Protein AF-A0AAW8PC93-F1 (afdb_monomer)

Structure (mmCIF, N/CA/C/O backbone):
data_AF-A0AAW8PC93-F1
#
_entry.id   AF-A0AAW8PC93-F1
#
loop_
_atom_site.group_PDB
_atom_site.id
_atom_site.type_symbol
_atom_site.label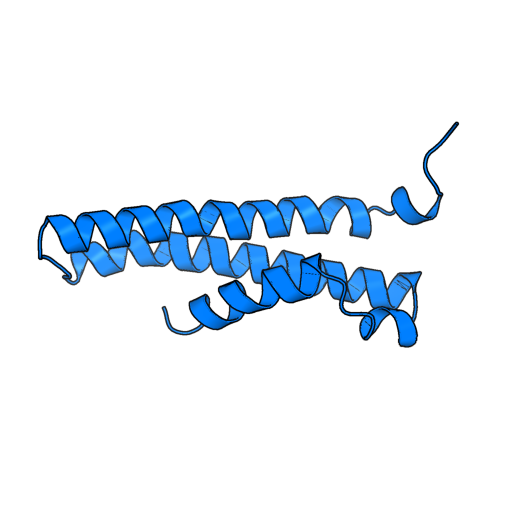_atom_id
_atom_site.label_alt_id
_atom_site.label_comp_id
_atom_site.label_asym_id
_atom_site.label_entity_id
_atom_site.label_seq_id
_atom_site.pdbx_PDB_ins_code
_atom_site.Cartn_x
_atom_site.Cartn_y
_atom_site.Cartn_z
_atom_site.occupancy
_atom_site.B_iso_or_equiv
_atom_site.auth_seq_id
_atom_site.auth_comp_id
_atom_site.auth_asym_id
_atom_site.auth_atom_id
_atom_site.pdbx_PDB_model_num
ATOM 1 N N . ARG A 1 1 ? 1.139 15.954 -30.357 1.00 49.88 1 ARG A N 1
ATOM 2 C CA . ARG A 1 1 ? 2.463 15.440 -29.939 1.00 49.88 1 ARG A CA 1
ATOM 3 C C . ARG A 1 1 ? 2.164 14.251 -29.056 1.00 49.88 1 ARG A C 1
ATOM 5 O O . ARG A 1 1 ? 1.527 14.463 -28.033 1.00 49.88 1 ARG A O 1
ATOM 12 N N . ASP A 1 2 ? 2.503 13.054 -29.513 1.00 60.22 2 ASP A N 1
ATOM 13 C CA . ASP A 1 2 ? 2.229 11.820 -28.779 1.00 60.22 2 ASP A CA 1
ATOM 14 C C . ASP A 1 2 ? 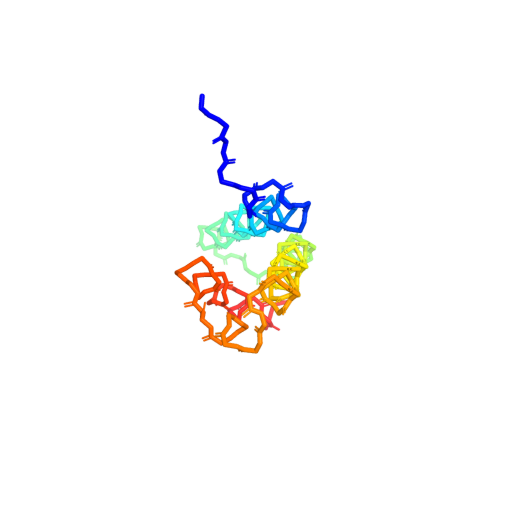3.058 11.746 -27.493 1.00 60.22 2 ASP A C 1
ATOM 16 O O . ASP A 1 2 ? 4.113 12.380 -27.380 1.00 60.22 2 ASP A O 1
ATOM 20 N N . LEU A 1 3 ? 2.541 11.011 -26.508 1.00 54.28 3 LEU A N 1
ATOM 21 C CA . LEU A 1 3 ? 3.257 10.701 -25.273 1.00 54.28 3 LEU A CA 1
ATOM 22 C C . LEU A 1 3 ? 4.540 9.922 -25.599 1.00 54.28 3 LEU A C 1
ATOM 24 O O . LEU A 1 3 ? 4.562 9.139 -26.549 1.00 54.28 3 LEU A O 1
ATOM 28 N N . ASN A 1 4 ? 5.588 10.133 -24.794 1.00 67.88 4 ASN A N 1
ATOM 29 C CA . ASN A 1 4 ? 6.848 9.383 -24.849 1.00 67.88 4 ASN A CA 1
ATOM 30 C C . ASN A 1 4 ? 6.551 7.867 -24.961 1.00 67.88 4 ASN A C 1
ATOM 32 O O . ASN A 1 4 ? 5.733 7.399 -24.172 1.00 67.88 4 ASN A O 1
ATOM 36 N N . PRO A 1 5 ? 7.162 7.110 -25.895 1.00 65.44 5 PRO A N 1
ATOM 37 C CA . PRO A 1 5 ? 6.892 5.680 -26.096 1.00 65.44 5 PRO A CA 1
ATOM 38 C C . PRO A 1 5 ? 6.903 4.829 -24.816 1.00 65.44 5 PRO A C 1
ATOM 40 O O . PRO A 1 5 ? 6.050 3.964 -24.660 1.00 65.44 5 PRO A O 1
ATOM 43 N N . VAL A 1 6 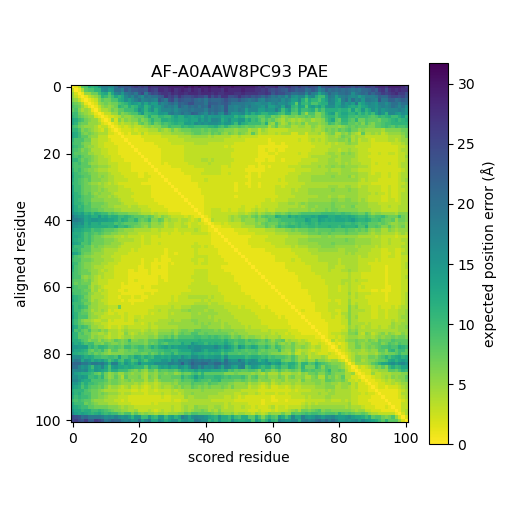? 7.782 5.151 -23.861 1.00 61.12 6 VAL A N 1
ATOM 44 C CA . VAL A 1 6 ? 7.842 4.525 -22.522 1.00 61.12 6 VAL A CA 1
ATOM 45 C C . VAL A 1 6 ? 6.524 4.645 -21.738 1.00 61.12 6 VAL A C 1
ATOM 47 O O . VAL A 1 6 ? 6.180 3.765 -20.958 1.00 61.12 6 VAL A O 1
ATOM 50 N N . LEU A 1 7 ? 5.760 5.722 -21.948 1.00 62.19 7 LEU A N 1
ATOM 51 C CA . LEU A 1 7 ? 4.495 5.992 -21.253 1.00 62.19 7 LEU A CA 1
ATOM 52 C C . LEU A 1 7 ? 3.294 5.233 -21.833 1.00 62.19 7 LEU A C 1
ATOM 54 O O . LEU A 1 7 ? 2.191 5.341 -21.302 1.00 62.19 7 LEU A O 1
ATOM 58 N N . GLN A 1 8 ? 3.490 4.507 -22.933 1.00 67.88 8 GLN A N 1
ATOM 59 C CA . GLN A 1 8 ? 2.441 3.728 -23.592 1.00 67.88 8 GLN A CA 1
ATOM 60 C C . GLN A 1 8 ? 2.507 2.240 -23.228 1.00 67.88 8 GLN A C 1
ATOM 62 O O . GLN A 1 8 ? 1.696 1.457 -23.723 1.00 67.88 8 GLN A O 1
ATOM 67 N N . ASP A 1 9 ? 3.453 1.847 -22.370 1.00 77.44 9 ASP A N 1
ATOM 68 C CA . ASP A 1 9 ? 3.570 0.467 -21.926 1.00 77.44 9 ASP A CA 1
ATOM 69 C C . ASP A 1 9 ? 2.389 0.056 -21.029 1.00 77.44 9 ASP A C 1
ATOM 71 O O . ASP A 1 9 ? 1.946 0.783 -20.134 1.00 77.44 9 ASP A O 1
ATOM 75 N N . VAL A 1 10 ? 1.871 -1.146 -21.276 1.00 74.56 10 VAL A N 1
ATOM 76 C CA . VAL A 1 10 ? 0.701 -1.693 -20.579 1.00 74.56 10 VAL A CA 1
ATOM 77 C C . VAL A 1 10 ? 0.986 -1.913 -19.088 1.00 74.56 10 VAL A C 1
ATOM 79 O O . VAL A 1 10 ? 0.109 -1.677 -18.258 1.00 74.56 10 VAL A O 1
ATOM 82 N N . GLY A 1 11 ? 2.206 -2.312 -18.722 1.00 71.19 11 GLY A N 1
ATOM 83 C CA . GLY A 1 11 ? 2.640 -2.450 -17.331 1.00 71.19 11 GLY A CA 1
ATOM 84 C C . GLY A 1 11 ? 2.671 -1.108 -16.599 1.00 71.19 11 GLY A C 1
ATOM 85 O O . GLY A 1 11 ? 2.188 -1.006 -15.465 1.00 71.19 11 GLY A O 1
ATOM 86 N N . LEU A 1 12 ? 3.124 -0.046 -17.274 1.00 75.94 12 LEU A N 1
ATOM 87 C CA . LEU A 1 12 ? 3.049 1.315 -16.741 1.00 75.94 12 LEU A CA 1
ATOM 88 C C . LEU A 1 12 ? 1.593 1.783 -16.562 1.00 75.94 12 LEU A C 1
ATOM 90 O O . LEU A 1 12 ? 1.285 2.489 -15.607 1.00 75.94 12 LEU A O 1
ATOM 94 N N . ALA A 1 13 ? 0.677 1.375 -17.439 1.00 81.25 13 ALA A N 1
ATOM 95 C CA . ALA A 1 13 ? -0.729 1.768 -17.355 1.00 81.25 13 ALA A CA 1
ATOM 96 C C . ALA A 1 13 ? -1.524 1.022 -16.262 1.00 81.25 13 ALA A C 1
ATOM 98 O O . ALA A 1 13 ? -2.491 1.568 -15.728 1.00 81.25 13 ALA A O 1
ATOM 99 N N . ILE A 1 14 ? -1.146 -0.218 -15.928 1.00 83.19 14 ILE A N 1
ATOM 100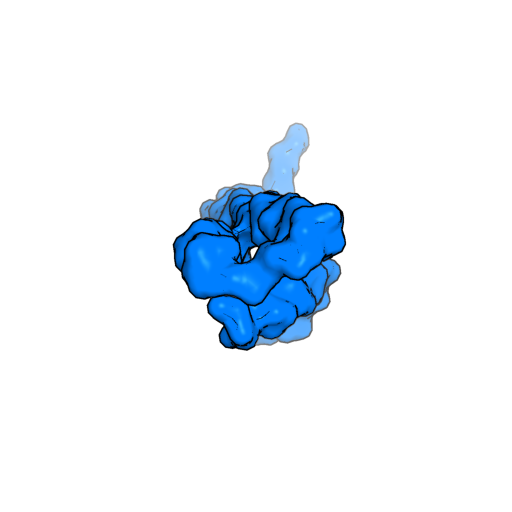 C CA . ILE A 1 14 ? -1.907 -1.090 -15.012 1.00 83.19 14 ILE A CA 1
ATOM 101 C C . ILE A 1 14 ? -1.533 -0.884 -13.541 1.00 83.19 14 ILE A C 1
ATOM 103 O O . ILE A 1 14 ? -2.413 -0.949 -12.676 1.00 83.19 14 ILE A O 1
ATOM 107 N N . HIS A 1 15 ? -0.258 -0.651 -13.221 1.00 86.75 15 HIS A N 1
ATOM 108 C CA . HIS A 1 15 ? 0.150 -0.533 -11.819 1.00 86.75 15 HIS A CA 1
ATOM 109 C C . HIS A 1 15 ? -0.445 0.696 -11.087 1.00 86.75 15 HIS A C 1
ATOM 111 O O . HIS A 1 15 ? -0.823 0.528 -9.924 1.00 86.75 15 HIS A O 1
ATOM 117 N N . PRO A 1 16 ? -0.653 1.890 -11.697 1.00 89.69 16 PRO A N 1
ATOM 118 C CA . PRO A 1 16 ? -1.198 3.040 -10.974 1.00 89.69 16 PRO A CA 1
ATOM 119 C C . PRO A 1 16 ? -2.651 2.835 -10.516 1.00 89.69 16 PRO A C 1
ATOM 121 O O . PRO A 1 16 ? -2.939 3.142 -9.358 1.00 89.69 16 PRO A O 1
ATOM 124 N N . PRO A 1 17 ? -3.571 2.266 -11.328 1.00 92.19 17 PRO A N 1
ATOM 125 C CA . PRO A 1 17 ? -4.890 1.864 -10.841 1.00 92.19 17 PRO A CA 1
ATOM 126 C C . PRO A 1 17 ? -4.847 0.877 -9.667 1.00 92.19 17 PRO A C 1
ATOM 128 O O . PRO A 1 17 ? -5.634 1.020 -8.733 1.00 92.19 17 PRO A O 1
ATOM 131 N N . LEU A 1 18 ? -3.928 -0.096 -9.674 1.00 92.94 18 LEU A N 1
ATOM 132 C CA . LEU A 1 18 ? -3.775 -1.049 -8.567 1.00 92.94 18 LEU A CA 1
ATOM 133 C C . LEU A 1 18 ? -3.313 -0.347 -7.285 1.00 92.94 18 LEU A C 1
ATOM 135 O O . LEU A 1 18 ? -3.914 -0.536 -6.228 1.00 92.94 18 LEU A O 1
ATOM 139 N N . LEU A 1 19 ? -2.300 0.518 -7.387 1.00 92.25 19 LEU A N 1
ATOM 140 C CA . LEU A 1 19 ? -1.837 1.330 -6.263 1.00 92.25 19 LEU A CA 1
ATOM 141 C C . LEU A 1 19 ? -2.956 2.229 -5.726 1.00 92.25 19 LEU A C 1
ATOM 143 O O . LEU A 1 19 ? -3.179 2.282 -4.519 1.00 92.25 19 LEU A O 1
ATOM 147 N N . TYR A 1 20 ? -3.710 2.883 -6.614 1.00 92.62 20 TYR A N 1
ATOM 148 C CA . TYR A 1 20 ? -4.842 3.730 -6.244 1.00 92.62 20 TYR A CA 1
ATOM 149 C C . TYR A 1 20 ? -5.923 2.958 -5.480 1.00 92.62 20 TYR A C 1
ATOM 151 O O . TYR A 1 20 ? -6.371 3.417 -4.429 1.00 92.62 20 TYR A O 1
ATOM 159 N N . LEU A 1 21 ? -6.306 1.769 -5.957 1.00 94.88 21 LEU A N 1
ATOM 160 C CA . LEU A 1 21 ? -7.256 0.901 -5.255 1.00 94.88 21 LEU A CA 1
ATOM 161 C C . LEU A 1 21 ? -6.742 0.496 -3.870 1.00 94.88 21 LEU A C 1
ATOM 163 O O . LEU A 1 21 ? -7.519 0.475 -2.917 1.00 94.88 21 LEU A O 1
ATOM 167 N N . GLY A 1 22 ? -5.441 0.234 -3.741 1.00 94.44 22 GLY A N 1
ATOM 168 C CA . GLY A 1 22 ? -4.800 -0.028 -2.456 1.00 94.44 22 GLY A CA 1
ATOM 169 C C . GLY A 1 22 ? -4.895 1.157 -1.489 1.00 94.44 22 GLY A C 1
ATOM 170 O O . GLY A 1 22 ? -5.377 1.007 -0.365 1.00 94.44 22 GLY A O 1
ATOM 171 N N . TYR A 1 23 ? -4.513 2.357 -1.936 1.00 93.31 23 TYR A N 1
ATOM 172 C CA . TYR A 1 23 ? -4.583 3.577 -1.124 1.00 93.31 23 TYR A CA 1
ATOM 173 C C . TYR A 1 23 ? -6.011 3.923 -0.698 1.00 93.31 23 TYR A C 1
ATOM 175 O O . TYR A 1 23 ? -6.274 4.161 0.481 1.00 93.31 23 TYR A O 1
ATOM 183 N N . VAL A 1 24 ? -6.949 3.933 -1.647 1.00 94.56 24 VAL A N 1
ATOM 184 C CA . VAL A 1 24 ? -8.355 4.239 -1.365 1.00 94.56 24 VAL A CA 1
ATOM 185 C C . VAL A 1 24 ? -8.980 3.144 -0.508 1.00 94.56 24 VAL A C 1
ATOM 187 O O . VAL A 1 24 ? -9.761 3.460 0.387 1.00 94.56 24 VAL A O 1
ATOM 190 N N . GLY A 1 25 ? -8.607 1.876 -0.687 1.00 94.44 25 GLY A N 1
ATOM 191 C CA . GLY A 1 25 ? -9.090 0.781 0.155 1.00 94.44 25 GLY A CA 1
ATOM 192 C C . GLY A 1 25 ? -8.781 0.993 1.642 1.00 94.44 25 GLY A C 1
ATOM 193 O O . GLY A 1 25 ? -9.634 0.738 2.495 1.00 94.44 25 GLY A O 1
ATOM 194 N N . PHE A 1 26 ? -7.618 1.563 1.974 1.00 94.81 26 PHE A N 1
ATOM 195 C CA . PHE A 1 26 ? -7.289 1.895 3.362 1.00 94.81 26 PHE A CA 1
ATOM 196 C C . PHE A 1 26 ? -8.130 3.030 3.961 1.00 94.81 26 PHE A C 1
ATOM 198 O O . PHE A 1 26 ? -8.239 3.101 5.185 1.00 94.81 26 PHE A O 1
ATOM 205 N N . SER A 1 27 ? -8.800 3.860 3.153 1.00 95.50 27 SER A N 1
ATOM 206 C CA . SER A 1 27 ? -9.746 4.860 3.675 1.00 95.50 27 SER A CA 1
ATOM 207 C C . SER A 1 27 ? -10.923 4.209 4.410 1.00 95.50 27 SER A C 1
ATOM 209 O O . SER A 1 27 ? -11.339 4.698 5.457 1.00 95.50 27 SER A O 1
ATOM 211 N N . VAL A 1 28 ? -11.385 3.045 3.937 1.00 94.88 28 VAL A N 1
ATOM 212 C CA . VAL A 1 28 ? -12.437 2.259 4.597 1.00 94.88 28 VAL A CA 1
ATOM 213 C C . VAL A 1 28 ? -11.948 1.755 5.955 1.00 94.88 28 VAL A C 1
ATOM 215 O O . VAL A 1 28 ? -12.647 1.881 6.960 1.00 94.88 28 VAL A O 1
ATOM 218 N N . CYS A 1 29 ? -10.716 1.239 6.006 1.00 93.88 29 CYS A N 1
ATOM 219 C CA . CYS A 1 29 ? -10.090 0.766 7.243 1.00 93.88 29 CYS A CA 1
ATOM 220 C C . CYS A 1 29 ? -9.933 1.904 8.260 1.00 93.88 29 CYS A C 1
ATOM 222 O O . CYS A 1 29 ? -10.247 1.740 9.439 1.00 93.88 29 CYS A O 1
ATOM 224 N N . PHE A 1 30 ? -9.514 3.081 7.789 1.00 94.12 30 PHE A N 1
ATOM 225 C CA . PHE A 1 30 ? -9.432 4.291 8.597 1.00 94.12 30 PHE A CA 1
ATOM 226 C C . PHE A 1 30 ? -10.803 4.701 9.154 1.00 94.12 30 PHE A C 1
ATOM 228 O O . PHE A 1 30 ? -10.918 4.966 10.349 1.00 94.12 30 PHE A O 1
ATOM 235 N N . SER A 1 31 ? -11.864 4.684 8.339 1.00 95.69 31 SER A N 1
ATOM 236 C CA . SER A 1 31 ? -13.226 4.974 8.809 1.00 95.69 31 SER A CA 1
ATOM 237 C C . SER A 1 31 ? -13.690 4.004 9.900 1.00 95.69 31 SER A C 1
ATOM 239 O O . SER A 1 31 ? -14.252 4.450 10.900 1.00 95.69 31 SER A O 1
ATOM 241 N N . PHE A 1 32 ? -13.410 2.702 9.765 1.00 94.19 32 PHE A N 1
ATOM 242 C CA . PHE A 1 32 ? -13.703 1.713 10.812 1.00 94.19 32 PHE A CA 1
ATOM 243 C C . PHE A 1 32 ? -12.912 1.960 12.100 1.00 94.19 32 PHE A C 1
ATOM 245 O O . PHE A 1 32 ? -13.453 1.759 13.188 1.00 94.19 32 PHE A O 1
ATOM 252 N N . ALA A 1 33 ? -11.652 2.387 12.001 1.00 93.50 33 ALA A N 1
ATOM 253 C CA . ALA A 1 33 ? -10.842 2.730 13.167 1.00 93.50 33 ALA A CA 1
ATOM 254 C C . ALA A 1 33 ? -11.403 3.962 13.896 1.00 93.50 33 ALA A C 1
ATOM 256 O O . ALA A 1 33 ? -11.577 3.930 15.112 1.00 93.50 33 ALA A O 1
ATOM 257 N N . VAL A 1 34 ? -11.763 5.019 13.160 1.00 96.75 34 VAL A N 1
ATOM 258 C CA . VAL A 1 34 ? -12.392 6.222 13.733 1.00 96.75 34 VAL A CA 1
ATOM 259 C C . VAL A 1 34 ? -13.729 5.883 14.393 1.00 96.75 34 VAL A C 1
ATOM 261 O O . VAL A 1 34 ? -13.966 6.299 15.524 1.00 96.75 34 VAL A O 1
ATOM 264 N N . ALA A 1 35 ? -14.582 5.092 13.734 1.00 94.81 35 ALA A N 1
ATOM 265 C CA . ALA A 1 35 ? -15.858 4.661 14.305 1.00 94.81 35 ALA A CA 1
ATOM 266 C C . ALA A 1 35 ? -15.666 3.893 15.624 1.00 94.81 35 ALA A C 1
ATOM 268 O O . ALA A 1 35 ? -16.331 4.192 16.613 1.00 94.81 35 ALA A O 1
ATOM 269 N N . ALA A 1 36 ? -14.703 2.968 15.678 1.00 94.12 36 ALA A N 1
ATOM 270 C CA . ALA A 1 36 ? -14.414 2.205 16.890 1.00 94.12 36 ALA A CA 1
ATOM 271 C C . ALA A 1 36 ? -13.885 3.075 18.041 1.00 94.12 36 ALA A C 1
ATOM 273 O O . ALA A 1 36 ? -14.229 2.832 19.199 1.00 94.12 36 ALA A O 1
ATOM 274 N N . LEU A 1 37 ? -13.091 4.109 17.735 1.00 94.75 37 LEU A N 1
ATOM 275 C CA . LEU A 1 37 ? -12.619 5.084 18.723 1.00 94.75 37 LEU A CA 1
ATOM 276 C C . LEU A 1 37 ? -13.763 5.939 19.283 1.00 94.75 37 LEU A C 1
ATOM 278 O O . LEU A 1 37 ? -13.787 6.204 20.481 1.00 94.75 37 LEU A O 1
ATOM 282 N N . LEU A 1 38 ? -14.714 6.344 18.436 1.00 96.56 38 LEU A N 1
ATOM 283 C CA . LEU A 1 38 ? -15.888 7.117 18.854 1.00 96.56 38 LEU A CA 1
ATOM 284 C C . LEU A 1 38 ? -16.867 6.280 19.686 1.00 96.56 38 LEU A C 1
ATOM 286 O O . LEU A 1 38 ? -17.424 6.776 20.661 1.00 96.56 38 LEU A O 1
ATOM 290 N N . GLU A 1 39 ? -17.073 5.015 19.320 1.00 94.44 39 GLU A N 1
ATOM 291 C CA . GLU A 1 39 ? -17.946 4.103 20.064 1.00 94.44 39 GLU A CA 1
ATOM 292 C C . GLU A 1 39 ? -17.288 3.521 21.322 1.00 94.44 39 GLU A C 1
ATOM 294 O O . GLU A 1 39 ? -17.986 3.000 22.193 1.00 94.44 39 GLU A O 1
ATOM 299 N N . GLY A 1 40 ? -15.955 3.560 21.412 1.00 92.88 40 GLY A N 1
ATOM 300 C CA . GLY A 1 40 ? -15.190 2.927 22.488 1.00 92.88 40 GLY A CA 1
ATOM 301 C C . GLY A 1 40 ? -15.270 1.396 22.479 1.00 92.88 40 GLY A C 1
ATOM 302 O O . GLY A 1 40 ? -15.070 0.765 23.518 1.00 92.88 40 GLY A O 1
ATOM 303 N N . ARG A 1 41 ? -15.593 0.782 21.332 1.00 88.50 41 ARG A N 1
ATOM 304 C CA . ARG A 1 41 ? -15.798 -0.668 21.188 1.00 88.50 41 ARG A CA 1
ATOM 305 C C . ARG A 1 41 ? -14.930 -1.234 20.070 1.00 88.50 41 ARG A C 1
ATOM 307 O O . ARG A 1 41 ? -15.186 -1.000 18.895 1.00 88.50 41 ARG A O 1
ATOM 314 N N . ILE A 1 42 ? -13.929 -2.020 20.456 1.00 90.56 42 ILE A N 1
ATOM 315 C CA . ILE A 1 42 ? -13.079 -2.803 19.551 1.00 90.56 42 ILE A CA 1
ATOM 316 C C . ILE A 1 42 ? -13.287 -4.271 19.921 1.00 90.56 42 ILE A C 1
ATOM 318 O O . ILE A 1 42 ? -12.655 -4.786 20.841 1.00 90.56 42 ILE A O 1
ATOM 322 N N . ASP A 1 43 ? -14.234 -4.925 19.254 1.00 92.19 43 ASP A N 1
ATOM 323 C CA . ASP A 1 43 ? -14.617 -6.309 19.528 1.00 92.19 43 ASP A CA 1
ATOM 324 C C . ASP A 1 43 ? -14.370 -7.235 18.323 1.00 92.19 43 ASP A C 1
ATOM 326 O O . ASP A 1 43 ? -13.892 -6.835 17.256 1.00 92.19 43 ASP A O 1
ATOM 330 N N . ALA A 1 44 ? -14.691 -8.519 18.490 1.00 93.50 44 ALA A N 1
ATOM 331 C CA . ALA A 1 44 ? -14.526 -9.510 17.431 1.00 93.50 44 ALA A CA 1
ATOM 332 C C . ALA A 1 44 ? -15.421 -9.239 16.206 1.00 93.50 44 ALA A C 1
ATOM 334 O O . ALA A 1 44 ? -15.089 -9.665 15.096 1.00 93.50 44 ALA A O 1
ATOM 335 N N . ALA A 1 45 ? -16.555 -8.551 16.382 1.00 92.44 45 ALA A N 1
ATOM 336 C CA . ALA A 1 45 ? -17.426 -8.187 15.273 1.00 92.44 45 ALA A CA 1
ATOM 337 C C . ALA A 1 45 ? -16.777 -7.084 14.431 1.00 92.44 45 ALA A C 1
ATOM 339 O O . ALA A 1 45 ? -16.697 -7.238 13.212 1.00 92.44 45 ALA A O 1
ATOM 340 N N . TRP A 1 46 ? -16.231 -6.043 15.065 1.00 93.31 46 TRP A N 1
ATOM 341 C CA . TRP A 1 46 ? -15.436 -5.013 14.394 1.00 93.31 46 TRP A CA 1
ATOM 342 C C . TRP A 1 46 ? -14.284 -5.627 13.587 1.00 93.31 46 TRP A C 1
ATOM 344 O O . TRP A 1 46 ? -14.165 -5.364 12.389 1.00 93.31 46 TRP A O 1
ATOM 354 N N . ALA A 1 47 ? -13.501 -6.523 14.202 1.00 92.56 47 ALA A N 1
ATOM 355 C CA . ALA A 1 47 ? -12.369 -7.175 13.541 1.00 92.56 47 ALA A CA 1
ATOM 356 C C . ALA A 1 47 ? -12.806 -7.970 12.296 1.00 92.56 47 ALA A C 1
ATOM 358 O O . ALA A 1 47 ? -12.180 -7.890 11.239 1.00 92.56 47 ALA A O 1
ATOM 359 N N . ARG A 1 48 ? -13.924 -8.704 12.383 1.00 93.94 48 ARG A N 1
ATOM 360 C CA . ARG A 1 48 ? -14.494 -9.441 11.243 1.00 93.94 48 ARG A CA 1
ATOM 361 C C . ARG A 1 48 ? -14.927 -8.535 10.095 1.00 93.94 48 ARG A C 1
ATOM 363 O O . ARG A 1 48 ? -14.835 -8.963 8.947 1.00 93.94 48 ARG A O 1
ATOM 370 N N . TRP A 1 49 ? -15.413 -7.333 10.393 1.00 93.25 49 TRP A N 1
ATOM 371 C CA . TRP A 1 49 ? -15.849 -6.379 9.377 1.00 93.25 49 TRP A CA 1
ATOM 372 C C . TRP A 1 49 ? -14.681 -5.651 8.724 1.00 93.25 49 TRP A C 1
ATOM 374 O O . TRP A 1 49 ? -14.688 -5.523 7.505 1.00 93.25 49 TRP A O 1
ATOM 384 N N . VAL A 1 50 ? -13.675 -5.219 9.490 1.00 94.56 50 VAL A N 1
ATOM 385 C CA . VAL A 1 50 ? -12.533 -4.462 8.947 1.00 94.56 50 VAL A CA 1
ATOM 386 C C . VAL A 1 50 ? -11.570 -5.349 8.150 1.00 94.56 50 VAL A C 1
ATOM 388 O O . VAL A 1 50 ? -11.083 -4.942 7.098 1.00 94.56 50 VAL A O 1
ATOM 391 N N . ARG A 1 51 ? -11.352 -6.597 8.589 1.00 94.00 51 ARG A N 1
ATOM 392 C CA . ARG A 1 51 ? -10.367 -7.519 8.005 1.00 94.00 51 ARG A CA 1
ATOM 393 C C . ARG A 1 51 ? -10.476 -7.730 6.486 1.00 94.00 51 ARG A C 1
ATOM 395 O O . ARG A 1 51 ? -9.441 -7.640 5.829 1.00 94.00 51 ARG A O 1
ATOM 402 N N . PRO A 1 52 ? -11.648 -8.012 5.879 1.00 95.31 52 PRO A N 1
ATOM 403 C CA . PRO A 1 52 ? -11.728 -8.174 4.425 1.00 95.31 52 PRO A CA 1
ATOM 404 C C . PRO A 1 52 ? -11.327 -6.904 3.662 1.00 95.31 52 PRO A C 1
ATOM 406 O O . PRO A 1 52 ? -10.718 -7.014 2.601 1.00 95.31 52 PRO A O 1
ATOM 409 N N . TRP A 1 53 ? -11.607 -5.715 4.205 1.00 95.19 53 TRP A N 1
ATOM 410 C CA . TRP A 1 53 ? -11.209 -4.446 3.591 1.00 95.19 53 TRP A CA 1
ATOM 411 C C . TRP A 1 53 ? -9.705 -4.214 3.693 1.00 95.19 53 TRP A C 1
ATOM 413 O O . TRP A 1 53 ? -9.089 -3.850 2.692 1.00 95.19 53 TRP A O 1
ATOM 423 N N . THR A 1 54 ? -9.105 -4.503 4.854 1.00 95.00 54 THR A N 1
ATOM 424 C CA . THR A 1 54 ? -7.647 -4.442 5.034 1.00 95.00 54 THR A CA 1
ATOM 425 C C . THR A 1 54 ? -6.945 -5.378 4.055 1.00 95.00 54 THR A C 1
ATOM 427 O O . THR A 1 54 ? -6.040 -4.956 3.341 1.00 95.00 54 THR A O 1
ATOM 430 N N . LEU A 1 55 ? -7.402 -6.631 3.955 1.00 95.81 55 LEU A N 1
ATOM 431 C CA . LEU A 1 55 ? -6.816 -7.622 3.051 1.00 95.81 55 LEU A CA 1
ATOM 432 C C . LEU A 1 55 ? -6.981 -7.235 1.580 1.00 95.81 55 LEU A C 1
ATOM 434 O O . LEU A 1 55 ? -6.046 -7.417 0.801 1.00 95.81 55 LEU A O 1
ATOM 438 N N . ALA A 1 56 ? -8.136 -6.690 1.189 1.00 96.31 56 ALA A N 1
ATOM 439 C CA . ALA A 1 56 ? -8.354 -6.218 -0.174 1.00 96.31 56 ALA A CA 1
ATOM 440 C C . ALA A 1 56 ? -7.398 -5.066 -0.521 1.00 96.31 56 ALA A C 1
ATOM 442 O O . ALA A 1 56 ? -6.682 -5.151 -1.518 1.00 96.31 56 ALA A O 1
ATOM 443 N N . ALA A 1 57 ? -7.326 -4.033 0.326 1.00 96.00 57 ALA A N 1
ATOM 444 C CA . ALA A 1 57 ? -6.421 -2.896 0.147 1.00 96.00 57 ALA A CA 1
ATOM 445 C C . ALA A 1 57 ? -4.951 -3.343 0.070 1.00 96.00 57 ALA A C 1
ATOM 447 O O . ALA A 1 57 ? -4.220 -2.970 -0.849 1.00 96.00 57 ALA A O 1
ATOM 448 N N . TRP A 1 58 ? -4.542 -4.216 0.993 1.00 95.88 58 TRP A N 1
ATOM 449 C CA . TRP A 1 58 ? -3.193 -4.770 1.044 1.00 95.88 58 TRP A CA 1
ATOM 450 C C . TRP A 1 58 ? -2.855 -5.607 -0.197 1.00 95.88 58 TRP A C 1
ATOM 452 O O . TRP A 1 58 ? -1.756 -5.497 -0.744 1.00 95.88 58 TRP A O 1
ATOM 462 N N . THR A 1 59 ? -3.807 -6.400 -0.694 1.00 96.19 59 THR A N 1
ATOM 463 C CA . THR A 1 59 ? -3.634 -7.188 -1.924 1.00 96.19 59 THR A CA 1
ATOM 464 C C . THR A 1 59 ? -3.437 -6.276 -3.132 1.00 96.19 59 THR A C 1
ATOM 466 O O . THR A 1 59 ? -2.523 -6.502 -3.920 1.00 96.19 59 THR A O 1
ATOM 469 N N . PHE A 1 60 ? -4.236 -5.213 -3.265 1.00 95.88 60 PHE A N 1
ATOM 470 C CA . PHE A 1 60 ? -4.081 -4.255 -4.361 1.00 95.88 60 PHE A CA 1
ATOM 471 C C . PHE A 1 60 ? -2.740 -3.514 -4.314 1.00 95.88 60 PHE A C 1
ATOM 473 O O . PHE A 1 60 ? -2.098 -3.393 -5.355 1.00 95.88 60 PHE A O 1
ATOM 480 N N . LEU A 1 61 ? -2.263 -3.106 -3.130 1.00 94.50 61 LEU A N 1
ATOM 481 C CA . LEU A 1 61 ? -0.907 -2.558 -2.994 1.00 94.50 61 LEU A CA 1
ATOM 482 C C . LEU A 1 61 ? 0.165 -3.582 -3.362 1.00 94.50 61 LEU A C 1
ATOM 484 O O . LEU A 1 61 ? 1.100 -3.241 -4.074 1.00 94.50 61 LEU A O 1
ATOM 488 N N . THR A 1 62 ? 0.017 -4.835 -2.929 1.00 94.56 62 THR A N 1
ATOM 489 C CA . THR A 1 62 ? 0.962 -5.909 -3.266 1.00 94.56 62 THR A CA 1
ATOM 490 C C . THR A 1 62 ? 1.059 -6.094 -4.777 1.00 94.56 62 THR A C 1
ATOM 492 O O . THR A 1 62 ? 2.158 -6.149 -5.321 1.00 94.56 62 THR A O 1
ATOM 495 N N . LEU A 1 63 ? -0.084 -6.149 -5.465 1.00 94.38 63 LEU A N 1
ATOM 496 C CA . LEU A 1 63 ? -0.129 -6.278 -6.920 1.00 94.38 63 LEU A CA 1
ATOM 497 C C . LEU A 1 63 ? 0.425 -5.035 -7.623 1.00 94.38 63 LEU A C 1
ATOM 499 O O . LEU A 1 63 ? 1.160 -5.176 -8.595 1.00 94.38 63 LEU A O 1
ATOM 503 N N . GLY A 1 64 ? 0.097 -3.835 -7.139 1.00 91.88 64 GLY A N 1
ATOM 504 C CA . GLY A 1 64 ? 0.595 -2.580 -7.700 1.00 91.88 64 GLY A CA 1
ATOM 505 C C . GLY A 1 64 ? 2.112 -2.448 -7.577 1.00 91.88 64 GLY A C 1
ATOM 506 O O . GLY A 1 64 ? 2.770 -2.169 -8.573 1.00 91.88 64 GLY A O 1
ATOM 507 N N . ILE A 1 65 ? 2.668 -2.732 -6.395 1.00 91.12 65 ILE A N 1
ATOM 508 C CA . ILE A 1 65 ? 4.117 -2.732 -6.149 1.00 91.12 65 ILE A CA 1
ATOM 509 C C . ILE A 1 65 ? 4.790 -3.807 -7.005 1.00 91.12 65 ILE A C 1
ATOM 511 O O . ILE A 1 65 ? 5.713 -3.500 -7.747 1.00 91.12 65 ILE A O 1
ATOM 515 N N . ALA A 1 66 ? 4.301 -5.051 -6.975 1.00 90.88 66 ALA A N 1
ATOM 516 C CA . ALA A 1 66 ? 4.908 -6.141 -7.739 1.00 90.88 66 ALA A CA 1
ATOM 517 C C . ALA A 1 66 ? 4.901 -5.878 -9.255 1.00 90.88 66 ALA A C 1
ATOM 519 O O . ALA A 1 66 ? 5.893 -6.153 -9.929 1.00 90.88 66 ALA A O 1
ATOM 520 N N . MET A 1 67 ? 3.802 -5.334 -9.789 1.00 90.12 67 MET A N 1
ATOM 521 C CA . MET A 1 67 ? 3.689 -4.977 -11.205 1.00 90.12 67 MET A CA 1
ATOM 522 C C . MET A 1 67 ? 4.584 -3.785 -11.567 1.00 90.12 67 MET A C 1
ATOM 524 O O . MET A 1 67 ? 5.246 -3.831 -12.601 1.00 90.12 67 MET A O 1
ATOM 528 N N . GLY A 1 68 ? 4.623 -2.746 -10.726 1.00 87.81 68 GLY A N 1
ATOM 529 C CA . GLY A 1 68 ? 5.484 -1.575 -10.916 1.00 87.81 68 GLY A CA 1
ATOM 530 C C . GLY A 1 68 ? 6.959 -1.963 -10.945 1.00 87.81 68 GLY A C 1
ATOM 531 O O . GLY A 1 68 ? 7.655 -1.669 -11.916 1.00 87.81 68 GLY A O 1
ATOM 532 N N . SER A 1 69 ? 7.392 -2.767 -9.970 1.00 86.88 69 SER A N 1
ATOM 533 C CA . SER A 1 69 ? 8.755 -3.285 -9.945 1.00 86.88 69 SER A CA 1
ATOM 534 C C . SER A 1 69 ? 9.026 -4.163 -11.174 1.00 86.88 69 SER A C 1
ATOM 536 O O . SER A 1 69 ? 10.033 -3.971 -11.850 1.00 86.88 69 SER A O 1
ATOM 538 N N . TYR A 1 70 ? 8.130 -5.094 -11.536 1.00 87.06 70 TYR A N 1
ATOM 539 C CA . TYR A 1 70 ? 8.308 -5.928 -12.736 1.00 87.06 70 TYR A CA 1
ATOM 540 C C . TYR A 1 70 ? 8.510 -5.086 -14.004 1.00 87.06 70 TYR A C 1
ATOM 542 O O . TYR A 1 70 ? 9.440 -5.344 -14.772 1.00 87.06 70 TYR A O 1
ATOM 550 N N . TRP A 1 71 ? 7.684 -4.056 -14.191 1.00 86.62 71 TRP A N 1
ATOM 551 C CA . TRP A 1 71 ? 7.817 -3.116 -15.297 1.00 86.62 71 TRP A CA 1
ATOM 552 C C . TRP A 1 71 ? 9.157 -2.369 -15.258 1.00 86.62 71 TRP A C 1
ATOM 554 O O . TRP A 1 71 ? 9.848 -2.313 -16.273 1.00 86.62 71 TRP A O 1
ATOM 564 N N . ALA A 1 72 ? 9.571 -1.863 -14.093 1.00 84.44 72 ALA A N 1
ATOM 565 C CA . ALA A 1 72 ? 10.839 -1.155 -13.938 1.00 84.44 72 ALA A CA 1
ATOM 566 C C . ALA A 1 72 ? 12.040 -2.048 -14.294 1.00 84.44 72 ALA A C 1
ATOM 568 O O . ALA A 1 72 ? 12.963 -1.600 -14.972 1.00 84.44 72 ALA A O 1
ATOM 569 N N . TYR A 1 73 ? 12.020 -3.331 -13.912 1.00 85.81 73 TYR A N 1
ATOM 570 C CA . TYR A 1 73 ? 13.052 -4.280 -14.343 1.00 85.81 73 TYR A CA 1
ATOM 571 C C . TYR A 1 73 ? 13.044 -4.492 -15.856 1.00 85.81 73 TYR A C 1
ATOM 573 O O . TYR A 1 73 ? 14.105 -4.528 -16.478 1.00 85.81 73 TYR A O 1
ATOM 581 N N . TYR A 1 74 ? 11.857 -4.664 -16.434 1.00 84.31 74 TYR A N 1
ATOM 582 C CA . TYR A 1 74 ? 11.690 -4.952 -17.853 1.00 84.31 74 TYR A CA 1
ATOM 583 C C . TYR A 1 74 ? 12.131 -3.780 -18.743 1.00 84.31 74 TYR A C 1
ATOM 585 O O . TYR A 1 74 ? 12.906 -3.986 -19.675 1.00 84.31 74 TYR A O 1
ATOM 593 N N . GLU A 1 75 ? 11.688 -2.561 -18.435 1.00 83.81 75 GLU A N 1
ATOM 594 C CA . GLU A 1 75 ? 11.876 -1.385 -19.293 1.00 83.81 75 GLU A CA 1
ATOM 595 C C . GLU A 1 75 ? 13.185 -0.638 -18.990 1.00 83.81 75 GLU A C 1
ATOM 597 O O . GLU A 1 75 ? 13.860 -0.134 -19.888 1.00 83.81 75 GLU A O 1
ATOM 602 N N . LEU A 1 76 ? 13.568 -0.569 -17.712 1.00 83.69 76 LEU A N 1
ATOM 603 C CA . LEU A 1 76 ? 14.695 0.239 -17.233 1.00 83.69 76 LEU A CA 1
ATOM 604 C C . LEU A 1 76 ? 15.878 -0.622 -16.745 1.00 83.69 76 LEU A C 1
ATOM 606 O O . LEU A 1 76 ? 16.919 -0.096 -16.332 1.00 83.69 76 LEU A O 1
ATOM 610 N N . GLY A 1 77 ? 15.745 -1.949 -16.802 1.00 86.44 77 GLY A N 1
ATOM 611 C CA . GLY A 1 77 ? 16.771 -2.899 -16.390 1.00 86.44 77 GLY A CA 1
ATOM 612 C C . GLY A 1 77 ? 17.042 -2.889 -14.884 1.00 86.44 77 GLY A C 1
ATOM 613 O O . GLY A 1 77 ? 16.302 -2.340 -14.068 1.00 86.44 77 GLY A O 1
ATOM 614 N N . TRP A 1 78 ? 18.173 -3.482 -14.498 1.00 84.81 78 TRP A N 1
ATOM 615 C CA . TRP A 1 78 ? 18.575 -3.576 -13.090 1.00 84.81 78 TRP A CA 1
ATOM 616 C C . TRP A 1 78 ? 18.749 -2.208 -12.418 1.00 84.81 78 TRP A C 1
ATOM 618 O O . TRP A 1 78 ? 18.430 -2.059 -11.245 1.00 84.81 78 TRP A O 1
ATOM 628 N N . GLY A 1 79 ? 19.229 -1.200 -13.153 1.00 80.50 79 GLY A N 1
ATOM 629 C CA . GLY A 1 79 ? 19.390 0.156 -12.622 1.00 80.50 79 GLY A CA 1
ATOM 630 C C . GLY A 1 79 ? 18.056 0.827 -12.295 1.00 80.50 79 GLY A C 1
ATOM 631 O O . GLY A 1 79 ? 17.955 1.491 -11.268 1.00 80.50 79 GLY A O 1
ATOM 632 N N . GLY A 1 80 ? 17.036 0.610 -13.129 1.00 76.50 80 GLY A N 1
ATOM 633 C CA . GLY A 1 80 ? 15.685 1.118 -12.911 1.00 76.50 80 GLY A CA 1
ATOM 634 C C . GLY A 1 80 ? 14.922 0.408 -11.801 1.00 76.50 80 GLY A C 1
ATOM 635 O O . GLY A 1 80 ? 14.232 1.066 -11.037 1.00 76.50 80 GLY A O 1
ATOM 636 N N . TRP A 1 81 ? 15.119 -0.904 -11.642 1.00 74.50 81 TRP A N 1
ATOM 637 C CA . TRP A 1 81 ? 14.539 -1.674 -10.533 1.00 74.50 81 TRP A CA 1
ATOM 638 C C . TRP A 1 81 ? 14.897 -1.110 -9.149 1.00 74.50 81 TRP A C 1
ATOM 640 O O . TRP A 1 81 ? 14.099 -1.167 -8.220 1.00 74.50 81 TRP A O 1
ATOM 650 N N . TRP A 1 82 ? 16.111 -0.571 -8.997 1.00 72.56 82 TRP A N 1
ATOM 651 C CA . TRP A 1 82 ? 16.558 0.071 -7.755 1.00 72.56 82 TRP A CA 1
ATOM 652 C C . TRP A 1 82 ? 16.322 1.581 -7.733 1.00 72.56 82 TRP A C 1
ATOM 654 O O . TRP A 1 82 ? 16.604 2.228 -6.723 1.00 72.56 82 TRP A O 1
ATOM 664 N N . PHE A 1 83 ? 15.817 2.153 -8.823 1.00 68.44 83 PHE A N 1
ATOM 665 C CA . PHE A 1 83 ? 15.450 3.559 -8.916 1.00 68.44 83 PHE A CA 1
ATOM 666 C C . PHE A 1 83 ? 14.056 3.738 -8.302 1.00 68.44 83 PHE A C 1
ATOM 668 O O . PHE A 1 83 ? 13.102 4.076 -8.988 1.00 68.44 83 PHE A O 1
ATOM 675 N N . TRP A 1 84 ? 13.954 3.474 -6.995 1.00 61.16 84 TRP A N 1
ATOM 676 C CA . TRP A 1 84 ? 12.746 3.653 -6.191 1.00 61.16 84 TRP A CA 1
ATOM 677 C C . TRP A 1 84 ? 12.208 5.075 -6.368 1.00 61.16 84 TRP A C 1
ATOM 679 O O . TRP A 1 84 ? 12.726 6.026 -5.768 1.00 61.16 84 TRP A O 1
ATOM 689 N N . ASP A 1 85 ? 11.180 5.240 -7.191 1.00 69.00 85 ASP A N 1
ATOM 690 C CA . ASP A 1 85 ? 10.572 6.543 -7.408 1.00 69.00 85 ASP A CA 1
ATOM 691 C C . ASP A 1 85 ? 9.702 6.943 -6.189 1.00 69.00 85 ASP A C 1
ATOM 693 O O . ASP A 1 85 ? 9.471 6.148 -5.264 1.00 69.00 85 ASP A O 1
ATOM 697 N N . PRO A 1 86 ? 9.243 8.205 -6.094 1.00 70.25 86 PRO A N 1
ATOM 698 C CA . PRO A 1 86 ? 8.401 8.630 -4.979 1.00 70.25 86 PRO A CA 1
ATOM 699 C C . PRO A 1 86 ? 7.106 7.816 -4.832 1.00 70.25 86 PRO A C 1
ATOM 701 O O . PRO A 1 86 ? 6.593 7.709 -3.719 1.00 70.25 86 PRO A O 1
ATOM 704 N N . VAL A 1 87 ? 6.574 7.254 -5.921 1.00 73.31 87 VAL A N 1
ATOM 705 C CA . VAL A 1 87 ? 5.311 6.504 -5.937 1.00 73.31 87 VAL A CA 1
ATOM 706 C C . VAL A 1 87 ? 5.501 5.135 -5.293 1.00 73.31 87 VAL A C 1
ATOM 708 O O . VAL A 1 87 ? 4.710 4.754 -4.425 1.00 73.31 87 VAL A O 1
ATOM 711 N N . GLU A 1 88 ? 6.571 4.428 -5.645 1.00 73.38 88 GLU A N 1
ATOM 712 C CA . GLU A 1 88 ? 6.901 3.127 -5.065 1.00 73.38 88 GLU A CA 1
ATOM 713 C C . GLU A 1 88 ? 7.211 3.252 -3.569 1.00 73.38 88 GLU A C 1
ATOM 715 O O . GLU A 1 88 ? 6.615 2.544 -2.752 1.00 73.38 88 GLU A O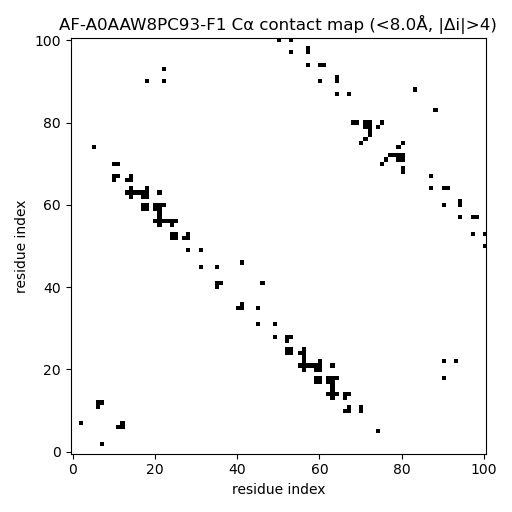 1
ATOM 720 N N . ASN A 1 89 ? 8.033 4.231 -3.174 1.00 81.00 89 ASN A N 1
ATOM 721 C CA . ASN A 1 89 ? 8.333 4.495 -1.762 1.00 81.00 89 ASN A CA 1
ATOM 722 C C . ASN A 1 89 ? 7.078 4.854 -0.951 1.00 81.00 89 ASN A C 1
ATOM 724 O O . ASN A 1 89 ? 6.879 4.344 0.155 1.00 81.00 89 ASN A O 1
ATOM 728 N N . ALA A 1 90 ? 6.214 5.716 -1.499 1.00 83.56 90 ALA A N 1
ATOM 729 C CA . ALA A 1 90 ? 4.966 6.100 -0.846 1.00 83.56 90 ALA A CA 1
ATOM 730 C C . ALA A 1 90 ? 4.009 4.913 -0.684 1.00 83.56 90 ALA A C 1
ATOM 732 O O . ALA A 1 90 ? 3.289 4.855 0.311 1.00 83.56 90 ALA A O 1
ATOM 733 N N . SER A 1 91 ? 4.023 3.959 -1.621 1.00 85.88 91 SER A N 1
ATOM 734 C CA . SER A 1 91 ? 3.163 2.770 -1.573 1.00 85.88 91 SER A CA 1
ATOM 735 C C . SER A 1 91 ? 3.672 1.706 -0.608 1.00 85.88 91 SER A C 1
ATOM 737 O O . SER A 1 91 ? 2.881 0.993 0.014 1.00 85.88 91 SER A O 1
ATOM 739 N N . PHE A 1 92 ? 4.989 1.643 -0.418 1.00 88.62 92 PHE A N 1
ATOM 740 C CA . PHE A 1 92 ? 5.628 0.666 0.449 1.00 88.62 92 PHE A CA 1
ATOM 741 C C . PHE A 1 92 ? 5.324 0.901 1.935 1.00 88.62 92 PHE A C 1
ATOM 743 O O . PHE A 1 92 ? 5.096 -0.051 2.679 1.00 88.62 92 PHE A O 1
ATOM 750 N N . MET A 1 93 ? 5.241 2.161 2.372 1.00 90.88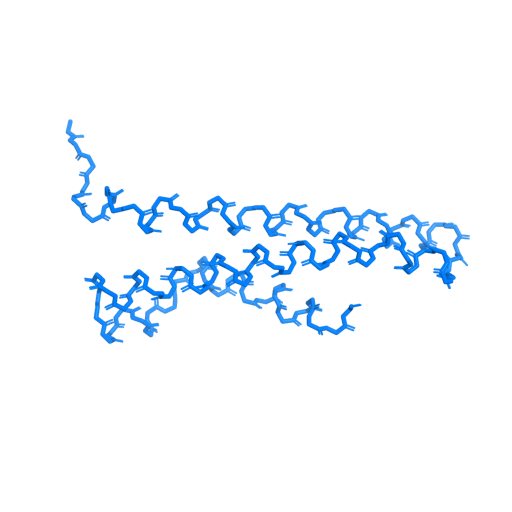 93 MET A N 1
ATOM 751 C CA . MET A 1 93 ? 4.948 2.510 3.771 1.00 90.88 93 MET A CA 1
ATOM 752 C C . MET A 1 93 ? 3.586 1.984 4.274 1.00 90.88 93 MET A C 1
ATOM 754 O O . MET A 1 93 ? 3.562 1.282 5.289 1.00 90.88 93 MET A O 1
ATOM 758 N N . PRO A 1 94 ? 2.444 2.250 3.605 1.00 90.38 94 PRO A N 1
ATOM 759 C CA . PRO A 1 94 ? 1.160 1.685 4.010 1.00 90.38 94 PRO A CA 1
ATOM 760 C C . PRO A 1 94 ? 1.082 0.174 3.766 1.00 90.38 94 PRO A C 1
ATOM 762 O O . PRO A 1 94 ? 0.406 -0.519 4.525 1.00 90.38 94 PRO A O 1
ATOM 765 N N . TRP A 1 95 ? 1.793 -0.358 2.764 1.00 93.75 95 TRP A N 1
ATOM 766 C CA . TRP A 1 95 ? 1.897 -1.805 2.568 1.00 93.75 95 TRP A CA 1
ATOM 767 C C . TRP A 1 95 ? 2.531 -2.488 3.787 1.00 93.75 95 TRP A C 1
ATOM 769 O O . TRP A 1 95 ? 1.953 -3.442 4.307 1.00 93.75 95 TRP A O 1
ATOM 779 N N . LEU A 1 96 ? 3.644 -1.949 4.305 1.00 92.69 96 LEU A N 1
ATOM 780 C CA . LEU A 1 96 ? 4.288 -2.426 5.533 1.00 92.69 96 LEU A CA 1
ATOM 781 C C . LEU A 1 96 ? 3.360 -2.296 6.743 1.00 92.69 96 LEU A C 1
ATOM 783 O O . LEU A 1 96 ? 3.174 -3.268 7.473 1.00 92.69 96 LEU A O 1
ATOM 787 N N . ALA A 1 97 ? 2.738 -1.129 6.932 1.00 89.75 97 ALA A N 1
ATOM 788 C CA . ALA A 1 97 ? 1.819 -0.892 8.046 1.00 89.75 97 ALA A CA 1
ATOM 789 C C . ALA A 1 97 ? 0.629 -1.872 8.050 1.00 89.75 97 ALA A C 1
ATOM 791 O O . ALA A 1 97 ? 0.138 -2.246 9.114 1.00 89.75 97 ALA A O 1
ATOM 792 N N . GLY A 1 98 ? 0.189 -2.318 6.870 1.00 87.38 98 GLY A N 1
ATOM 793 C CA . GLY A 1 98 ? -0.907 -3.269 6.709 1.00 87.38 98 GLY A CA 1
ATOM 794 C C . GLY A 1 98 ? -0.544 -4.743 6.914 1.00 87.38 98 GLY A C 1
ATOM 795 O O . GLY A 1 98 ? -1.456 -5.556 6.998 1.00 8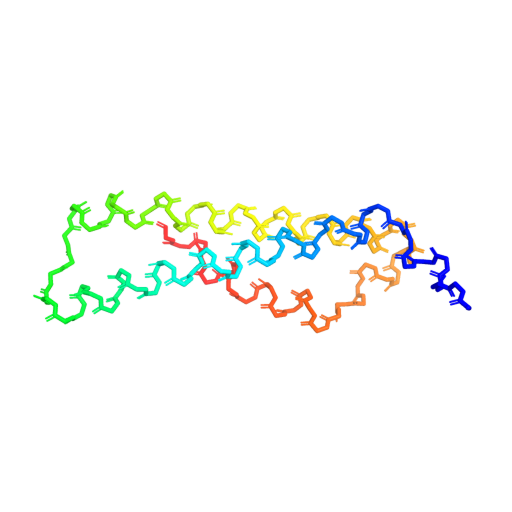7.38 98 GLY A O 1
ATOM 796 N N . THR A 1 99 ? 0.739 -5.119 7.015 1.00 83.31 99 THR A N 1
ATOM 797 C CA . THR A 1 99 ? 1.149 -6.543 7.105 1.00 83.31 99 THR A CA 1
ATOM 798 C C . THR A 1 99 ? 0.769 -7.235 8.422 1.00 83.31 99 THR A C 1
ATOM 800 O O . THR A 1 99 ? 0.802 -8.461 8.495 1.00 83.31 99 THR A O 1
ATOM 803 N N . ALA A 1 100 ? 0.402 -6.473 9.456 1.00 66.69 100 ALA A N 1
ATOM 804 C CA . ALA A 1 100 ? 0.111 -6.982 10.799 1.00 66.69 100 ALA A CA 1
ATOM 805 C C . ALA A 1 100 ? -1.394 -7.062 11.155 1.00 66.69 100 ALA A C 1
ATOM 807 O O . ALA A 1 100 ? -1.716 -7.366 12.305 1.00 66.69 100 ALA A O 1
ATOM 808 N N . LEU A 1 101 ? -2.300 -6.770 10.209 1.00 59.41 101 LEU A N 1
ATOM 809 C CA . LEU A 1 101 ? -3.764 -6.693 10.398 1.00 59.41 101 LEU A CA 1
ATOM 810 C C . LEU A 1 101 ? -4.507 -7.881 9.761 1.00 59.41 101 LEU A C 1
ATOM 812 O O . LEU A 1 101 ? -5.482 -8.370 10.380 1.00 59.41 101 LEU A O 1
#

pLDDT: mean 85.88, std 11.21, range [49.88, 96.75]

Nearest PDB structures (foldseek):
  2f66-assembly3_A  TM=7.596E-01  e=5.603E+00  Saccharomyces cerevisiae

Radius of gyration: 16.79 Å; Cα contacts (8 Å, |Δi|>4): 88; chains: 1; bounding box: 37×25×52 Å

InterPro domains:
  IPR002541 Cytochrom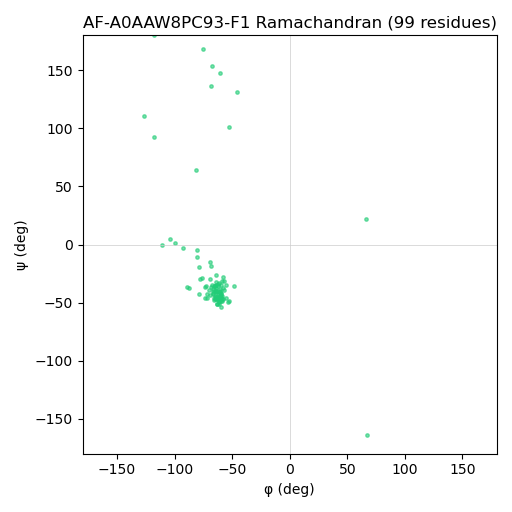e c assembly protein [PF01578] (1-101)
  IPR003567 Cytochrome c-type biogenesis protein [PR01410] (2-24)
  IPR003567 Cytochrome c-type biogenesis protein [PR01410] (53-79)
  IPR003567 Cytochrome c-type biogenesis protein [PR01410] (87-101)
  IPR003567 Cytochrome c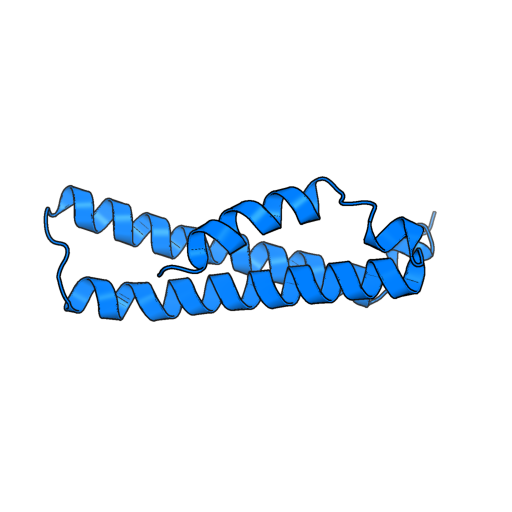-type biogenesis protein [PTHR43653] (48-101)

Foldseek 3Di:
DDDDPLCPDPLNVPLVVLLVLLVVLCVVLVVLVVVCVVVVDDDPVSCVVNVVSLVRSLVSLVCSLVSNLVSQCVPVNPVSSPVCDPSNVVSVVVNVVSPVD

Secondary structure (DSSP, 8-state):
----GGGG-HHHHHHHHHHHHHHHHHHHHHHHHHHHHHHT---HHHHHHHHHHHHHHHHHHHHHHHHHHHHHHHHHHHHHHT---HHHHHHHHHHHHGGG-

Sequence (101 aa):
RDLNPVLQDVGLAIHPPLLYLGYVGFSVCFSFAVAALLEGRIDAAWARWVRPWTLAAWTFLTLGIAMGSYWAYYELGWGGWWFWDPVENASFMPWLAGTAL

Mean predicted aligned error: 6.05 Å

Organism: NCBI:txid2867518

Solvent-accessible surface area (backbone atoms only — not comparable to full-atom values): 5536 Å² total; per-residue (Å²): 133,82,76,61,74,79,77,70,37,66,49,69,63,51,19,56,60,28,35,48,50,13,59,56,30,46,52,57,41,49,51,54,52,53,50,26,64,76,70,71,53,88,49,74,67,56,52,64,63,41,41,62,42,48,50,51,13,44,48,27,29,51,51,10,52,54,40,40,46,52,37,27,35,72,78,50,30,76,70,33,52,70,55,73,45,76,67,56,55,61,50,47,55,60,43,60,71,51,74,84,113